Protein AF-A0A413GDQ6-F1 (afdb_monomer_lite)

Sequence (68 aa):
PSKLTFIIPAELADGTYELKVTTQFSGNSKTLLKTPRSVTKTIYIGTAPSGGGSSSGGDGGIEENPLG

Radius of gyration: 18.44 Å; chains: 1; bounding box: 54×32×38 Å

InterPro domains:
  IPR027824 Domain of unknown function DUF4469 with IG-like fold [PF14734] (1-38)

Secondary structure (DSSP, 8-state):
---------TT--SEEEEEEEEEEE-TTSSSEEEEEEEEEEEEEESSPPTT-------PPP----S--

Structure (mmCIF, N/CA/C/O backbone):
data_AF-A0A413GDQ6-F1
#
_entry.id   AF-A0A413GDQ6-F1
#
loop_
_atom_site.group_PDB
_atom_site.id
_atom_site.type_symbol
_atom_site.label_atom_id
_atom_site.label_alt_id
_atom_site.label_comp_id
_atom_site.label_asym_id
_atom_site.label_entity_id
_atom_site.label_seq_id
_atom_site.pdbx_PDB_ins_code
_atom_site.Cartn_x
_atom_site.Cartn_y
_atom_site.Cartn_z
_atom_site.occupancy
_atom_site.B_iso_or_equiv
_atom_site.auth_seq_id
_atom_site.auth_comp_id
_atom_site.auth_asym_id
_atom_site.auth_atom_id
_atom_site.pdbx_PDB_model_num
ATOM 1 N N . PRO A 1 1 ? -3.043 6.213 15.053 1.00 78.81 1 PRO A N 1
ATOM 2 C CA . PRO A 1 1 ? -2.167 5.758 13.945 1.00 78.81 1 PRO A CA 1
ATOM 3 C C . PRO A 1 1 ? -2.292 6.666 12.715 1.00 78.81 1 PRO A C 1
ATOM 5 O O . PRO A 1 1 ? -3.399 6.901 12.244 1.00 78.81 1 PRO A O 1
ATOM 8 N N . SER A 1 2 ? -1.166 7.190 12.233 1.00 86.94 2 SER A N 1
ATOM 9 C CA . SER A 1 2 ? -1.111 8.185 11.147 1.00 86.94 2 SER A CA 1
ATOM 10 C C . SER A 1 2 ? -0.163 7.810 10.002 1.00 86.94 2 SER A C 1
ATOM 12 O O . SER A 1 2 ? -0.180 8.471 8.970 1.00 86.94 2 SER A O 1
ATOM 14 N N . LYS A 1 3 ? 0.642 6.751 10.155 1.00 89.81 3 LYS A N 1
ATOM 15 C CA . LYS A 1 3 ? 1.627 6.298 9.164 1.00 89.81 3 LYS A CA 1
ATOM 16 C C . LYS A 1 3 ? 1.496 4.795 8.930 1.00 89.81 3 LYS A C 1
ATOM 18 O O . LYS A 1 3 ? 1.302 4.042 9.884 1.00 89.81 3 LYS A O 1
ATOM 23 N N . LEU A 1 4 ? 1.618 4.384 7.670 1.00 90.56 4 LEU A N 1
ATOM 24 C CA . LEU A 1 4 ? 1.664 2.992 7.232 1.00 90.56 4 LEU A CA 1
ATOM 25 C C . LEU A 1 4 ? 2.879 2.834 6.313 1.00 90.56 4 LEU A C 1
ATOM 27 O O . LEU A 1 4 ? 3.017 3.583 5.350 1.00 90.56 4 LEU A O 1
ATOM 31 N N . THR A 1 5 ? 3.749 1.878 6.629 1.00 94.00 5 THR A N 1
ATOM 32 C CA . THR A 1 5 ? 4.906 1.504 5.804 1.00 94.00 5 THR A CA 1
ATOM 33 C C . THR A 1 5 ? 4.668 0.098 5.264 1.00 94.00 5 THR A C 1
ATOM 35 O O . THR A 1 5 ? 4.244 -0.778 6.015 1.00 94.00 5 THR A O 1
ATOM 38 N N . PHE A 1 6 ? 4.926 -0.120 3.977 1.00 91.12 6 PHE A N 1
ATOM 39 C CA . PHE A 1 6 ? 4.794 -1.416 3.315 1.00 91.12 6 PHE A CA 1
ATOM 40 C C . PHE A 1 6 ? 5.924 -1.595 2.297 1.00 91.12 6 PHE A C 1
ATOM 42 O O . PHE A 1 6 ? 6.536 -0.615 1.874 1.00 91.12 6 PHE A O 1
ATOM 49 N N . ILE A 1 7 ? 6.217 -2.845 1.942 1.00 93.12 7 ILE A N 1
ATOM 50 C CA . ILE A 1 7 ? 7.278 -3.206 0.996 1.00 93.12 7 ILE A CA 1
ATOM 51 C C . ILE A 1 7 ? 6.623 -3.578 -0.332 1.00 93.12 7 ILE A C 1
ATOM 53 O O . ILE A 1 7 ? 5.665 -4.353 -0.352 1.00 93.12 7 ILE A O 1
ATOM 57 N N . ILE A 1 8 ? 7.135 -3.021 -1.428 1.00 90.62 8 ILE A N 1
ATOM 58 C CA . ILE A 1 8 ? 6.698 -3.367 -2.782 1.00 90.62 8 ILE A CA 1
ATOM 59 C C . ILE A 1 8 ? 7.421 -4.646 -3.229 1.00 90.62 8 ILE A C 1
ATOM 61 O O . ILE A 1 8 ? 8.644 -4.713 -3.087 1.00 90.62 8 ILE A O 1
ATOM 65 N N . PRO A 1 9 ? 6.711 -5.654 -3.767 1.00 91.00 9 PRO A N 1
ATOM 66 C CA . PRO A 1 9 ? 7.346 -6.828 -4.358 1.00 91.00 9 PRO A CA 1
ATOM 67 C C . PRO A 1 9 ? 8.271 -6.447 -5.518 1.00 91.00 9 PRO A C 1
ATOM 69 O O . PRO A 1 9 ? 7.884 -5.664 -6.381 1.00 91.00 9 PRO A O 1
AT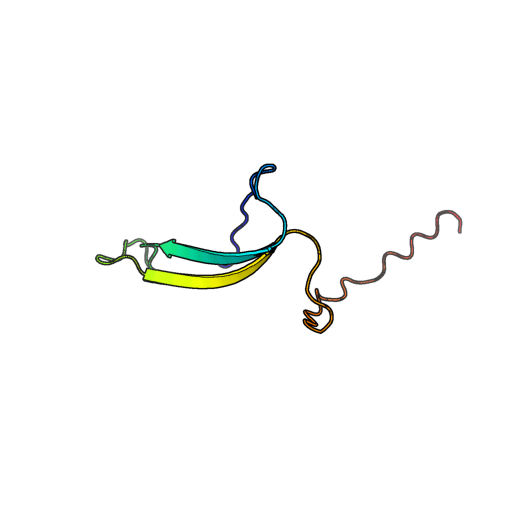OM 72 N N . ALA A 1 10 ? 9.463 -7.044 -5.569 1.00 88.00 10 ALA A N 1
ATOM 73 C CA . ALA A 1 10 ? 10.449 -6.761 -6.617 1.00 88.00 10 ALA A CA 1
ATOM 74 C C . ALA A 1 10 ? 9.994 -7.203 -8.020 1.00 88.00 10 ALA A C 1
ATOM 76 O O . ALA A 1 10 ? 10.463 -6.667 -9.016 1.00 88.00 10 ALA A O 1
ATOM 77 N N . GLU A 1 11 ? 9.071 -8.164 -8.098 1.00 90.38 11 GLU A N 1
ATOM 78 C CA . GLU A 1 11 ? 8.519 -8.671 -9.362 1.00 90.38 11 GLU A CA 1
ATOM 79 C C . GLU A 1 11 ? 7.346 -7.830 -9.889 1.00 90.38 11 GLU A C 1
ATOM 81 O O . GLU A 1 11 ? 6.731 -8.176 -10.898 1.00 90.38 11 GLU A O 1
ATOM 86 N N . LEU A 1 12 ? 6.997 -6.734 -9.206 1.00 90.56 12 LEU A N 1
ATOM 87 C CA . LEU A 1 12 ? 5.939 -5.846 -9.663 1.00 90.56 12 LEU A CA 1
ATOM 88 C C . LEU A 1 12 ? 6.470 -4.951 -10.790 1.00 90.56 12 LEU A C 1
ATOM 90 O O . LEU A 1 12 ? 7.362 -4.137 -10.568 1.00 90.56 12 LEU A O 1
ATOM 94 N N . ALA A 1 13 ? 5.910 -5.102 -11.990 1.00 91.62 13 ALA A N 1
ATOM 95 C CA . ALA A 1 13 ? 6.300 -4.314 -13.155 1.00 91.62 13 ALA A CA 1
ATOM 96 C C . ALA A 1 13 ? 6.040 -2.811 -12.958 1.00 91.62 13 ALA A C 1
ATOM 98 O O . ALA A 1 13 ? 5.094 -2.419 -12.264 1.00 91.62 13 ALA A O 1
ATOM 99 N N . ASP A 1 14 ? 6.833 -1.984 -13.639 1.00 90.75 14 ASP A N 1
ATOM 100 C CA . ASP A 1 14 ? 6.642 -0.535 -13.675 1.00 90.75 14 ASP A CA 1
ATOM 101 C C . ASP A 1 14 ? 5.243 -0.183 -14.199 1.00 90.75 14 ASP A C 1
ATOM 103 O O . ASP A 1 14 ? 4.755 -0.749 -15.181 1.00 90.75 14 ASP A O 1
ATOM 107 N N . GLY A 1 15 ? 4.570 0.755 -13.536 1.00 89.38 15 GLY A N 1
ATOM 108 C CA . GLY A 1 15 ? 3.209 1.128 -13.890 1.00 89.38 15 GLY A CA 1
ATOM 109 C C . GLY A 1 15 ? 2.479 1.958 -12.843 1.00 89.38 15 GLY A C 1
ATOM 110 O O . GLY A 1 15 ? 2.995 2.298 -11.777 1.00 89.38 15 GLY A O 1
ATOM 111 N N . THR A 1 16 ? 1.231 2.292 -13.170 1.00 92.81 16 THR A N 1
ATOM 112 C CA . THR A 1 16 ? 0.312 2.996 -12.268 1.00 92.81 16 THR A CA 1
ATOM 113 C C . THR A 1 16 ? -0.577 1.984 -11.561 1.00 92.81 16 THR A C 1
ATOM 115 O O . THR A 1 16 ? -1.266 1.204 -12.215 1.00 92.81 16 THR A O 1
ATOM 118 N N . TYR A 1 17 ? -0.591 2.024 -10.232 1.00 92.50 17 TYR A N 1
ATOM 119 C CA . TYR A 1 17 ? -1.345 1.098 -9.396 1.00 92.50 17 TYR A CA 1
ATOM 120 C C . TYR A 1 17 ? -2.268 1.831 -8.435 1.00 92.50 17 TYR A C 1
ATOM 122 O O . TYR A 1 17 ? -2.066 2.994 -8.083 1.00 92.50 17 TYR A O 1
ATOM 130 N N . GLU A 1 18 ? -3.273 1.105 -7.963 1.00 95.38 18 GLU A N 1
ATOM 131 C CA . GLU A 1 18 ? -4.166 1.555 -6.912 1.00 95.38 18 GLU A CA 1
ATOM 132 C C . GLU A 1 18 ? -3.857 0.817 -5.602 1.00 95.38 18 GLU A C 1
ATOM 134 O O . GLU A 1 18 ? -4.095 -0.383 -5.466 1.00 95.38 18 GLU A O 1
ATOM 139 N N . LEU A 1 19 ? -3.342 1.542 -4.610 1.00 93.50 19 LEU A N 1
ATOM 140 C CA . LEU A 1 19 ? -3.174 1.045 -3.253 1.00 93.50 19 LEU A CA 1
ATOM 141 C C . LEU A 1 19 ? -4.494 1.171 -2.491 1.00 93.5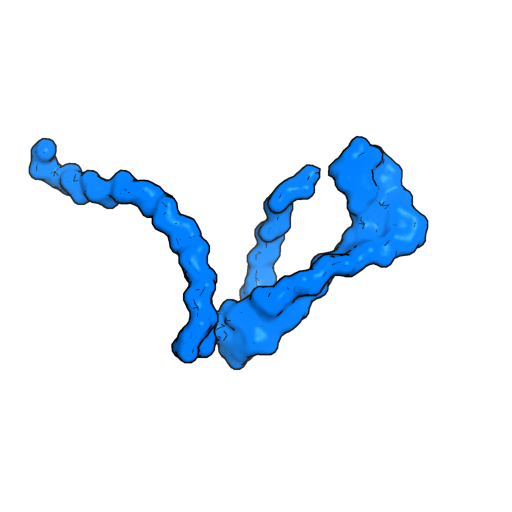0 19 LEU A C 1
ATOM 143 O O . LEU A 1 19 ? -4.893 2.271 -2.105 1.00 93.50 19 LEU A O 1
ATOM 147 N N . LYS A 1 20 ? -5.134 0.035 -2.208 1.00 96.19 20 LYS A N 1
ATOM 148 C CA . LYS A 1 20 ? -6.324 -0.038 -1.356 1.00 96.19 20 LYS A CA 1
ATOM 149 C C . LYS A 1 20 ? -5.969 -0.548 0.037 1.00 96.19 20 LYS A C 1
ATOM 151 O O . LYS A 1 20 ? -5.655 -1.721 0.224 1.00 96.19 20 LYS A O 1
ATOM 156 N N . VAL A 1 21 ? -6.106 0.310 1.041 1.00 94.38 21 VAL A N 1
ATOM 157 C CA . VAL A 1 21 ? -5.964 -0.058 2.453 1.00 94.38 21 VAL A CA 1
ATOM 158 C C . VAL A 1 21 ? -7.338 -0.394 3.013 1.00 94.38 21 VAL A C 1
ATOM 160 O O . VAL A 1 21 ? -8.179 0.491 3.136 1.00 94.38 21 VAL A O 1
ATOM 163 N N . THR A 1 22 ? -7.561 -1.657 3.381 1.00 95.19 22 THR A N 1
ATOM 164 C CA . THR A 1 22 ? -8.796 -2.111 4.043 1.00 95.19 22 THR A CA 1
ATOM 165 C C . THR A 1 22 ? -8.528 -2.336 5.528 1.00 95.19 22 THR A C 1
ATOM 167 O O . THR A 1 22 ? -7.588 -3.039 5.887 1.00 95.19 22 THR A O 1
ATOM 170 N N . THR A 1 23 ? -9.329 -1.745 6.412 1.00 93.31 23 THR A N 1
ATOM 171 C CA . THR A 1 23 ? -9.130 -1.864 7.861 1.00 93.31 23 THR A CA 1
ATOM 172 C C . THR A 1 23 ? -10.444 -1.915 8.630 1.00 93.31 23 THR A C 1
ATOM 174 O O . THR A 1 23 ? -11.426 -1.266 8.270 1.00 93.31 23 THR A O 1
ATOM 177 N N . GLN A 1 24 ? -10.444 -2.652 9.739 1.00 94.69 24 GLN A N 1
ATOM 178 C CA . GLN A 1 24 ? -11.487 -2.595 10.766 1.00 94.69 24 GLN A CA 1
ATOM 179 C C . G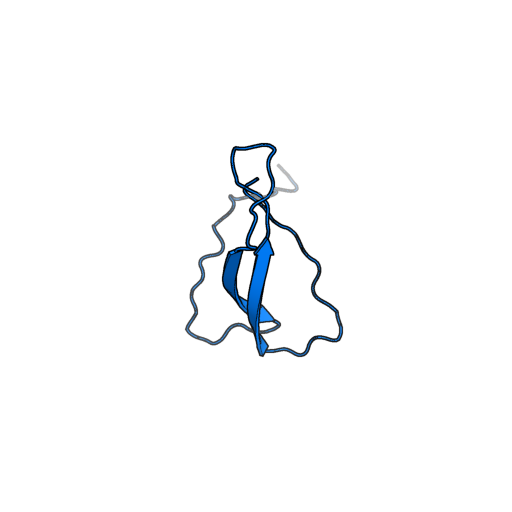LN A 1 24 ? -11.072 -1.723 11.956 1.00 94.69 24 GLN A C 1
ATOM 181 O O . GLN A 1 24 ? -11.813 -1.606 12.924 1.00 94.69 24 GLN A O 1
ATOM 186 N N . PHE A 1 25 ? -9.897 -1.094 11.922 1.00 89.62 25 PHE A N 1
ATOM 187 C CA . PHE A 1 25 ? -9.434 -0.280 13.036 1.00 89.62 25 PHE A CA 1
ATOM 188 C C . PHE A 1 25 ? -10.265 1.006 13.163 1.00 89.62 25 PHE A C 1
ATOM 190 O O . PHE A 1 25 ? -10.269 1.864 12.2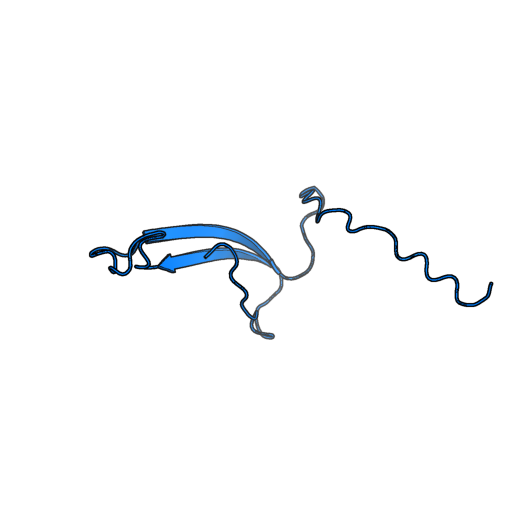65 1.00 89.62 25 PHE A O 1
ATOM 197 N N . SER A 1 26 ? -10.945 1.172 14.301 1.00 83.19 26 SER A N 1
ATOM 198 C CA . SER A 1 26 ? -11.733 2.367 14.599 1.00 83.19 26 SER A CA 1
ATOM 199 C C . SER A 1 26 ? -10.874 3.440 15.271 1.00 83.19 26 SER A C 1
ATOM 201 O O . SER A 1 26 ? -11.064 3.714 16.443 1.00 83.19 26 SER A O 1
ATOM 203 N N . GLY A 1 27 ? -9.921 4.028 14.538 1.00 76.19 27 GLY A N 1
ATOM 204 C CA . GLY A 1 27 ? -9.229 5.305 14.821 1.00 76.19 27 GLY A CA 1
ATOM 205 C C . GLY A 1 27 ? -8.799 5.625 16.268 1.00 76.19 27 GLY A C 1
ATOM 206 O O . GLY A 1 27 ? -7.607 5.662 16.564 1.00 76.19 27 GLY A O 1
ATOM 207 N N . ASN A 1 28 ? -9.773 5.947 17.118 1.00 73.50 28 ASN A N 1
ATOM 208 C CA . ASN A 1 28 ? -9.677 6.465 18.485 1.00 73.50 28 ASN A CA 1
ATOM 209 C C . ASN A 1 28 ? -10.272 5.531 19.565 1.00 73.50 28 ASN A C 1
ATOM 211 O O . ASN A 1 28 ? -10.097 5.794 20.750 1.00 73.50 28 ASN A O 1
ATOM 215 N N . SER A 1 29 ? -10.935 4.438 19.183 1.00 73.50 29 SER A N 1
ATOM 216 C CA . SER A 1 29 ? -11.479 3.427 20.094 1.00 73.50 29 SER A CA 1
ATOM 217 C C . SER A 1 29 ? -10.681 2.122 20.009 1.00 73.50 29 SER A C 1
ATOM 219 O O . SER A 1 29 ? -10.181 1.758 18.946 1.00 73.50 29 SER A O 1
ATOM 221 N N . LYS A 1 30 ? -10.595 1.384 21.126 1.00 79.19 30 LYS A N 1
ATOM 222 C CA . LYS A 1 30 ? -10.003 0.030 21.190 1.00 79.19 30 LYS A CA 1
ATOM 223 C C . LYS A 1 30 ? -10.878 -1.049 20.532 1.00 79.19 30 LYS A C 1
ATOM 225 O O . LYS A 1 30 ? -10.506 -2.218 20.524 1.00 79.19 30 LYS A O 1
ATOM 230 N N . THR A 1 31 ? -12.048 -0.681 20.018 1.00 86.75 31 THR A N 1
ATOM 231 C CA . THR A 1 31 ? -12.972 -1.594 19.340 1.00 86.75 31 THR A CA 1
ATOM 232 C C . THR A 1 31 ? -12.602 -1.796 17.870 1.00 86.75 31 THR A C 1
ATOM 234 O O . THR A 1 31 ? -11.935 -0.965 17.260 1.00 86.75 31 THR A O 1
ATOM 237 N N . LEU A 1 32 ? -13.070 -2.890 17.271 1.00 89.62 32 LEU A N 1
ATOM 238 C CA . LEU A 1 32 ? -12.993 -3.107 15.826 1.00 89.62 32 LEU A CA 1
ATOM 239 C C . LEU A 1 32 ? -14.339 -2.761 15.176 1.00 89.62 32 LEU A C 1
ATOM 241 O O . LEU A 1 32 ? -15.403 -2.984 15.754 1.00 89.62 32 LEU A O 1
ATOM 245 N N . LEU A 1 33 ? -14.295 -2.204 13.969 1.00 89.75 33 LEU A N 1
ATOM 246 C CA . LEU A 1 33 ? -15.470 -1.921 13.155 1.00 89.75 33 LEU A CA 1
ATOM 247 C C . LEU A 1 33 ? -16.125 -3.235 12.720 1.00 89.75 33 LEU A C 1
ATOM 249 O O . LEU A 1 33 ? -15.449 -4.142 12.235 1.00 89.75 33 LEU A O 1
ATOM 253 N N . LYS A 1 34 ? -17.458 -3.300 12.822 1.00 92.50 34 LYS A N 1
ATOM 254 C CA . LYS A 1 34 ? -18.247 -4.453 12.353 1.00 92.50 34 LYS A CA 1
ATOM 255 C C . LYS A 1 34 ? -18.082 -4.683 10.849 1.00 92.50 34 LYS A C 1
ATOM 257 O O . LYS A 1 34 ? -17.975 -5.822 10.412 1.00 92.50 34 LYS A O 1
ATOM 262 N N . THR A 1 35 ? -17.993 -3.598 10.082 1.00 93.06 35 THR A N 1
ATOM 263 C CA . THR A 1 35 ? -17.745 -3.634 8.639 1.00 93.06 35 THR A CA 1
ATOM 264 C C . THR A 1 35 ? -16.384 -3.001 8.344 1.00 93.06 35 THR A C 1
ATOM 266 O O . THR A 1 35 ? -16.137 -1.881 8.803 1.00 93.06 35 THR A O 1
ATOM 269 N N . PRO A 1 36 ? -15.491 -3.673 7.594 1.00 95.31 36 PRO A N 1
ATOM 270 C CA . PRO A 1 36 ? -14.235 -3.077 7.153 1.00 95.31 36 PRO A CA 1
ATOM 271 C C . PRO A 1 36 ? -14.478 -1.847 6.275 1.00 95.31 36 PRO A C 1
ATOM 273 O O . PRO A 1 36 ? -15.389 -1.828 5.450 1.00 95.31 36 PRO A O 1
ATOM 276 N N . ARG A 1 37 ? -13.622 -0.836 6.411 1.00 93.00 37 ARG A N 1
ATOM 277 C CA . ARG A 1 37 ? -13.595 0.335 5.525 1.00 93.00 37 ARG A CA 1
ATOM 278 C C . ARG A 1 37 ? -12.342 0.321 4.665 1.00 93.00 37 ARG A C 1
ATOM 280 O O . ARG A 1 37 ? -11.314 -0.195 5.101 1.00 93.00 37 ARG A O 1
ATOM 287 N N . SER A 1 38 ? -12.427 0.918 3.481 1.00 95.12 38 SER A N 1
ATOM 288 C CA . SER A 1 38 ? -11.307 1.010 2.542 1.00 95.12 38 SER A CA 1
ATOM 289 C C . SER A 1 38 ? -10.955 2.457 2.221 1.00 95.12 38 SER A C 1
ATOM 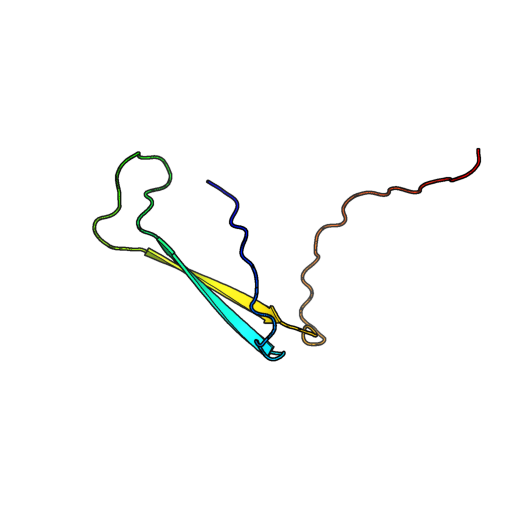291 O O . SER A 1 38 ? -11.842 3.303 2.129 1.00 95.12 38 SER A O 1
ATOM 293 N N . VAL A 1 39 ? -9.666 2.727 2.029 1.00 92.88 39 VAL A N 1
ATOM 294 C CA . VAL A 1 39 ? -9.151 3.970 1.444 1.00 92.88 39 VAL A CA 1
ATOM 295 C C . VAL A 1 39 ? -8.251 3.600 0.277 1.00 92.88 39 VAL A C 1
ATOM 297 O O . VAL A 1 39 ? -7.427 2.697 0.396 1.00 92.88 39 VAL A O 1
ATOM 300 N N . THR A 1 40 ? -8.416 4.310 -0.829 1.00 94.75 40 THR A N 1
ATOM 301 C CA . THR A 1 40 ? -7.710 4.070 -2.083 1.00 94.75 40 THR A CA 1
ATOM 302 C C . THR A 1 40 ? -6.752 5.227 -2.376 1.00 94.75 40 THR A C 1
ATOM 304 O O . THR A 1 40 ? -7.097 6.393 -2.162 1.00 94.75 40 THR A O 1
ATOM 307 N N . LYS A 1 41 ? -5.557 4.920 -2.889 1.00 92.31 41 LYS A N 1
ATOM 308 C CA . LYS A 1 41 ? -4.580 5.908 -3.354 1.00 92.31 41 LYS A CA 1
ATOM 309 C C . LYS A 1 41 ? -3.850 5.419 -4.602 1.00 92.31 41 LYS A C 1
ATOM 311 O O . LYS A 1 41 ? -3.369 4.294 -4.630 1.00 92.31 41 LYS A O 1
ATOM 316 N N . THR A 1 42 ? -3.713 6.274 -5.607 1.00 93.25 42 THR A N 1
ATOM 317 C CA . THR A 1 42 ? -2.869 5.989 -6.774 1.00 93.25 42 THR A CA 1
ATOM 318 C C . THR A 1 42 ? -1.392 6.064 -6.396 1.00 93.25 42 THR A C 1
ATOM 320 O O . THR A 1 42 ? -0.970 7.024 -5.747 1.00 93.25 42 THR A O 1
ATOM 323 N N . ILE A 1 43 ? -0.618 5.066 -6.814 1.00 91.88 43 ILE A N 1
ATOM 324 C CA . ILE A 1 43 ? 0.839 5.010 -6.683 1.00 91.88 43 ILE A CA 1
ATOM 325 C C . ILE A 1 43 ? 1.466 4.710 -8.047 1.00 91.88 43 ILE A C 1
ATOM 327 O O . ILE A 1 43 ? 0.845 4.071 -8.895 1.00 91.88 43 ILE A O 1
ATOM 331 N N . TYR A 1 44 ? 2.702 5.155 -8.244 1.00 90.69 44 TYR A N 1
ATOM 332 C CA . TYR A 1 44 ? 3.486 4.884 -9.446 1.00 90.69 44 TYR A CA 1
ATOM 333 C C . TYR A 1 44 ? 4.702 4.051 -9.049 1.00 90.69 44 TYR A C 1
ATOM 335 O O . TYR A 1 44 ? 5.428 4.427 -8.129 1.00 90.69 44 TYR A O 1
ATOM 343 N N . ILE A 1 45 ? 4.884 2.912 -9.709 1.00 89.75 45 ILE A N 1
ATOM 344 C CA . ILE A 1 45 ? 6.058 2.046 -9.581 1.00 89.75 45 ILE A CA 1
ATOM 345 C C . ILE A 1 45 ? 6.911 2.283 -10.828 1.00 89.75 45 ILE A C 1
ATOM 347 O O . ILE A 1 45 ? 6.378 2.259 -11.936 1.00 89.75 45 ILE A O 1
ATOM 351 N N . GLY A 1 46 ? 8.197 2.580 -10.651 1.00 85.06 46 GLY A N 1
ATOM 352 C CA . GLY A 1 46 ? 9.073 3.021 -11.740 1.00 85.06 46 GLY A CA 1
ATOM 353 C C . GLY A 1 46 ? 8.994 4.533 -11.992 1.00 85.06 46 GLY A C 1
ATOM 354 O O . GLY A 1 46 ? 8.940 5.331 -11.052 1.00 85.06 46 GLY A O 1
ATOM 355 N N . THR A 1 47 ? 9.021 4.951 -13.260 1.00 75.19 47 THR A N 1
ATOM 356 C CA . THR A 1 47 ? 8.993 6.369 -13.650 1.00 75.19 47 THR A CA 1
ATOM 357 C C . THR A 1 47 ? 7.585 6.963 -13.566 1.00 75.19 47 THR A C 1
ATOM 359 O O . THR A 1 47 ? 6.634 6.484 -14.182 1.00 75.19 47 THR A O 1
ATOM 362 N N . ALA A 1 48 ? 7.446 8.058 -12.815 1.00 64.38 48 ALA A N 1
ATOM 363 C CA . ALA A 1 48 ? 6.204 8.822 -12.782 1.00 64.38 48 ALA A CA 1
ATOM 364 C C . ALA A 1 48 ? 5.958 9.520 -14.140 1.00 64.38 48 ALA A C 1
ATOM 366 O O . ALA A 1 48 ? 6.913 10.011 -14.752 1.00 64.38 48 ALA A O 1
ATOM 367 N N . PRO A 1 49 ? 4.702 9.607 -14.620 1.00 63.66 49 PRO A N 1
ATOM 368 C CA . PRO A 1 49 ? 4.389 10.278 -15.879 1.00 63.66 49 PRO A CA 1
ATOM 369 C C . PRO A 1 49 ? 4.793 11.760 -15.841 1.00 63.66 49 PRO A C 1
ATOM 371 O O . PRO A 1 49 ? 4.577 12.459 -14.845 1.00 63.66 49 PRO A O 1
ATOM 374 N N . SER A 1 50 ? 5.363 12.249 -16.947 1.00 61.38 50 SER A N 1
ATOM 375 C CA . SER A 1 50 ? 5.785 13.642 -17.125 1.00 61.38 50 SER A CA 1
ATOM 376 C C . SER A 1 50 ? 4.574 14.578 -17.031 1.00 61.38 50 SER A C 1
ATOM 378 O O . SER A 1 50 ? 3.823 14.732 -17.991 1.00 61.38 50 SER A O 1
ATOM 380 N N . GLY A 1 51 ? 4.351 15.155 -15.851 1.00 59.53 51 GLY A N 1
ATOM 381 C CA . GLY A 1 51 ? 3.214 16.037 -15.558 1.00 59.53 51 GLY A CA 1
ATOM 382 C C . GLY A 1 51 ? 2.604 15.841 -14.167 1.00 59.53 51 GLY A C 1
ATOM 383 O O . GLY A 1 51 ? 1.864 16.701 -13.698 1.00 59.53 51 GLY A O 1
ATOM 384 N N . GLY A 1 52 ? 2.934 14.749 -13.471 1.00 47.59 52 GLY A N 1
ATOM 385 C CA . GLY A 1 52 ? 2.451 14.468 -12.118 1.00 47.59 52 GLY A CA 1
ATOM 386 C C . GLY A 1 52 ? 3.358 15.041 -11.032 1.00 47.59 52 GLY A C 1
ATOM 387 O O . GLY A 1 52 ? 4.041 14.287 -10.347 1.00 47.59 52 GLY A O 1
ATOM 388 N N . GLY A 1 53 ? 3.376 16.365 -10.864 1.00 50.59 53 GLY A N 1
ATOM 389 C CA . GLY A 1 53 ? 4.078 17.014 -9.757 1.00 50.59 53 GLY A CA 1
ATOM 390 C C . GLY A 1 53 ? 3.485 16.616 -8.404 1.00 50.59 53 GLY A C 1
ATOM 391 O O . GLY A 1 53 ? 2.529 17.224 -7.936 1.00 50.59 53 GLY A O 1
ATOM 392 N N . SER A 1 54 ? 4.058 15.607 -7.752 1.00 50.72 54 SER A N 1
ATOM 393 C CA . SER A 1 54 ? 4.038 15.525 -6.293 1.00 50.72 54 SER A CA 1
ATOM 394 C C . SER A 1 54 ? 5.353 16.097 -5.800 1.00 50.72 54 SER A C 1
ATOM 396 O O . SER A 1 54 ? 6.388 15.443 -5.905 1.00 50.72 54 SER A O 1
ATOM 398 N N . SER A 1 55 ? 5.304 17.322 -5.271 1.00 52.75 55 SER A N 1
ATOM 399 C CA . SER A 1 55 ? 6.329 17.820 -4.358 1.00 52.75 55 SER A CA 1
ATOM 400 C C . SER A 1 55 ? 6.414 16.845 -3.189 1.00 52.75 55 SER A C 1
ATOM 402 O O . SER A 1 55 ? 5.684 16.960 -2.205 1.00 5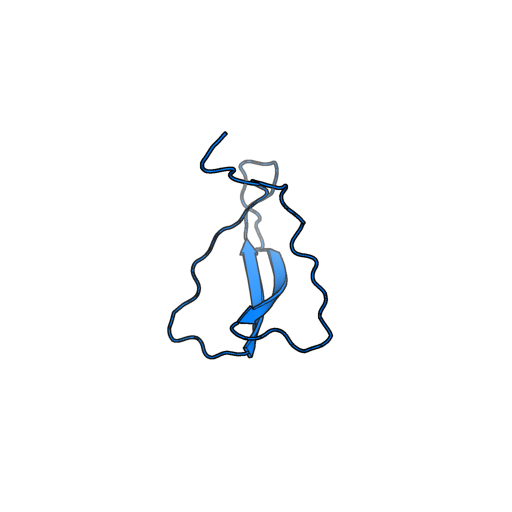2.75 55 SER A O 1
ATOM 404 N N . SER A 1 56 ? 7.289 15.851 -3.318 1.00 54.19 56 SER A N 1
ATOM 405 C CA . SER A 1 56 ? 7.925 15.242 -2.164 1.00 54.19 56 SER A CA 1
ATOM 406 C C . SER A 1 56 ? 8.620 16.396 -1.452 1.00 54.19 56 SER A C 1
ATOM 408 O O . SER A 1 56 ? 9.423 17.097 -2.067 1.00 54.19 56 SER A O 1
ATOM 410 N N . GLY A 1 57 ? 8.171 16.683 -0.230 1.00 44.31 57 GLY A N 1
ATOM 411 C CA . GLY A 1 57 ? 8.585 17.852 0.533 1.00 44.31 57 GLY A CA 1
ATOM 412 C C . GLY A 1 57 ? 10.098 18.035 0.510 1.00 44.31 57 GLY A C 1
ATOM 413 O O . GLY A 1 57 ? 10.840 17.066 0.661 1.00 44.31 57 GLY A O 1
ATOM 414 N N . GLY A 1 58 ? 10.524 19.283 0.309 1.00 50.34 58 GLY A N 1
ATOM 415 C CA . GLY A 1 58 ? 11.882 19.697 0.617 1.00 50.34 58 GLY A CA 1
ATOM 416 C C . GLY A 1 58 ? 12.134 19.427 2.093 1.00 50.34 58 GLY A C 1
ATOM 417 O O . GLY A 1 58 ? 11.595 20.128 2.948 1.00 50.34 58 GLY A O 1
ATOM 418 N N . ASP A 1 59 ? 12.889 18.371 2.370 1.00 46.66 59 ASP A N 1
ATOM 419 C CA . ASP A 1 59 ? 13.562 18.186 3.644 1.00 46.66 59 ASP A CA 1
ATOM 420 C C . ASP A 1 59 ? 14.915 18.892 3.558 1.00 46.66 59 ASP A C 1
ATOM 422 O O . ASP A 1 59 ? 15.591 18.852 2.528 1.00 46.66 59 ASP A O 1
ATOM 426 N N . GLY A 1 60 ? 15.202 19.651 4.609 1.00 48.47 60 GLY A N 1
ATOM 427 C CA . GLY A 1 60 ? 16.183 20.720 4.647 1.00 48.47 60 GLY A CA 1
ATOM 428 C C . GLY A 1 60 ? 17.615 20.284 4.365 1.00 48.47 60 GLY A C 1
ATOM 429 O O . GLY A 1 60 ? 18.000 19.130 4.530 1.00 48.47 60 GLY A O 1
ATOM 430 N N . GLY A 1 61 ? 18.402 21.277 3.954 1.00 51.16 61 GLY A N 1
ATOM 431 C CA . GLY A 1 61 ? 19.816 21.140 3.664 1.00 51.16 61 GLY A CA 1
ATOM 432 C C . GLY A 1 61 ? 20.586 20.453 4.786 1.00 51.16 61 GLY A C 1
ATOM 433 O O . GLY A 1 61 ? 20.663 20.942 5.911 1.00 51.16 61 GLY A O 1
ATOM 434 N N . ILE A 1 62 ? 21.227 19.354 4.419 1.00 53.31 62 ILE A N 1
ATOM 435 C CA . ILE A 1 62 ? 22.517 18.984 4.975 1.00 53.31 62 ILE A CA 1
ATOM 436 C C . ILE A 1 62 ? 23.560 19.339 3.917 1.00 53.31 62 ILE A C 1
ATOM 438 O O . ILE A 1 62 ? 24.003 18.505 3.134 1.00 53.31 62 ILE A O 1
ATOM 442 N N . GLU A 1 63 ? 23.916 20.623 3.853 1.00 58.75 63 GLU A N 1
ATOM 443 C CA . GLU A 1 63 ? 25.201 21.017 3.276 1.00 58.75 63 GLU A CA 1
ATOM 444 C C . GLU A 1 63 ? 26.283 20.512 4.235 1.00 58.75 63 GLU A C 1
ATOM 446 O O . GLU A 1 63 ? 26.739 21.204 5.146 1.00 58.75 63 GLU A O 1
ATOM 451 N N . GLU A 1 64 ? 26.609 19.231 4.085 1.00 55.38 64 GLU A N 1
ATOM 452 C CA . GLU A 1 64 ? 27.779 18.611 4.679 1.00 55.38 64 GLU A CA 1
ATOM 453 C C . GLU A 1 64 ? 28.993 19.342 4.091 1.00 55.38 64 GLU A C 1
ATOM 455 O O . GLU A 1 64 ? 29.341 19.158 2.927 1.00 55.38 64 GLU A O 1
ATOM 460 N N . ASN A 1 65 ? 29.588 20.246 4.870 1.00 57.81 65 ASN A N 1
ATOM 461 C CA . ASN A 1 65 ? 30.921 20.768 4.600 1.00 57.81 65 ASN A CA 1
ATOM 462 C C . ASN A 1 65 ? 31.903 19.736 5.164 1.00 57.81 65 ASN A C 1
ATOM 464 O O . ASN A 1 65 ? 32.054 19.671 6.385 1.00 57.81 65 ASN A O 1
ATOM 468 N N . PRO A 1 66 ? 32.577 18.914 4.341 1.00 59.69 66 PRO A N 1
ATOM 469 C CA . PRO A 1 66 ? 33.504 17.929 4.881 1.00 59.69 66 PRO A CA 1
ATOM 470 C C . PRO A 1 66 ? 34.803 18.547 5.424 1.00 59.69 66 PRO A C 1
ATOM 472 O O . PRO A 1 66 ? 35.597 17.811 6.002 1.00 59.69 66 PRO A O 1
ATOM 475 N N . LEU A 1 67 ? 35.058 19.856 5.266 1.00 55.91 67 LEU A N 1
ATOM 476 C CA . LEU A 1 67 ? 36.291 20.516 5.718 1.00 55.91 67 LEU A CA 1
ATOM 477 C C . LEU A 1 67 ? 36.091 22.028 5.983 1.00 55.91 67 LEU A C 1
ATOM 479 O O . LEU A 1 67 ? 36.310 22.828 5.073 1.00 55.91 67 LEU A O 1
ATOM 483 N N . GLY A 1 68 ? 35.769 22.419 7.225 1.00 42.91 68 GLY A N 1
ATOM 484 C CA . GLY A 1 68 ? 35.964 23.796 7.728 1.00 42.91 68 GLY A CA 1
ATOM 485 C C . GLY A 1 68 ? 34.741 24.459 8.333 1.00 42.91 68 GLY A C 1
ATOM 486 O O . GLY A 1 68 ? 33.985 25.077 7.558 1.00 42.91 68 GLY A O 1
#

Foldseek 3Di:
DPDDDDDDDPPDDWDKDKDKDWAQDPDPDPDGHPDIDIDIDIDTDDDDPDPDDDPPDDDDDPPPPVDD

Organism: NCBI:txid871324

pLDDT: mean 78.53, std 17.56, range [42.91, 96.19]